Protein AF-A0A948EXM3-F1 (afdb_monomer)

Mean predicted aligned error: 10.79 Å

Structure (mmCIF, N/CA/C/O backbone):
data_AF-A0A948EXM3-F1
#
_entry.id   AF-A0A948EXM3-F1
#
loop_
_atom_site.group_PDB
_atom_site.id
_atom_site.type_symbol
_atom_site.label_atom_id
_atom_site.label_alt_id
_atom_site.label_comp_id
_atom_site.label_asym_id
_atom_site.label_entity_id
_atom_site.label_seq_id
_atom_site.pdbx_PDB_ins_code
_atom_site.Cartn_x
_atom_site.Cartn_y
_atom_site.Cartn_z
_atom_site.occupancy
_atom_site.B_iso_or_equiv
_atom_site.auth_seq_id
_atom_site.auth_comp_id
_atom_site.auth_asym_id
_atom_site.auth_atom_id
_atom_site.pdbx_PDB_model_num
ATOM 1 N N . MET A 1 1 ? -13.387 11.823 -48.754 1.00 47.78 1 MET A N 1
ATOM 2 C CA .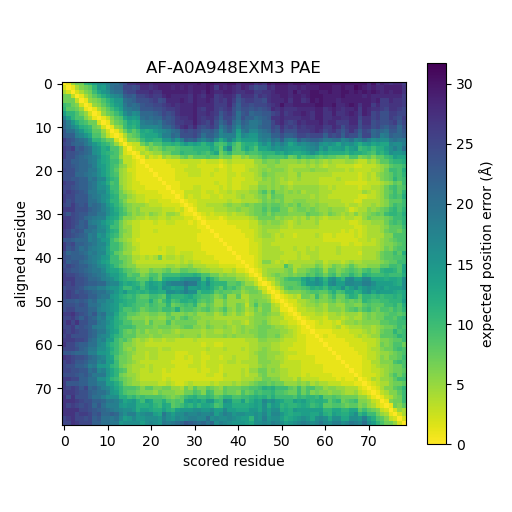 MET A 1 1 ? -12.472 10.775 -48.256 1.00 47.78 1 MET A CA 1
ATOM 3 C C . MET A 1 1 ? -12.308 11.003 -46.764 1.00 47.78 1 MET A C 1
ATOM 5 O O . MET A 1 1 ? -11.557 11.887 -46.384 1.00 47.78 1 MET A O 1
ATOM 9 N N . GLU A 1 2 ? -13.085 10.302 -45.940 1.00 54.75 2 GLU A N 1
ATOM 10 C CA . GLU A 1 2 ? -12.878 10.273 -44.486 1.00 54.75 2 GLU A CA 1
ATOM 11 C C . GLU A 1 2 ? -11.769 9.267 -44.155 1.00 54.75 2 GLU A C 1
ATOM 13 O O . GLU A 1 2 ? -11.886 8.109 -44.567 1.00 54.75 2 GLU A O 1
ATOM 18 N N . PRO A 1 3 ? -10.719 9.639 -43.407 1.00 51.72 3 PRO A N 1
ATOM 19 C CA . PRO A 1 3 ? -9.865 8.657 -42.777 1.00 51.72 3 PRO A CA 1
ATOM 20 C C . PRO A 1 3 ? -10.377 8.371 -41.362 1.00 51.72 3 PRO A C 1
ATOM 22 O O . PRO A 1 3 ? -10.206 9.162 -40.441 1.00 51.72 3 PRO A O 1
ATOM 25 N N . ALA A 1 4 ? -11.020 7.210 -41.253 1.00 49.97 4 ALA A N 1
ATOM 26 C CA . ALA A 1 4 ? -11.036 6.293 -40.120 1.00 49.97 4 ALA A CA 1
ATOM 27 C C . ALA A 1 4 ? -10.904 6.906 -38.713 1.00 49.97 4 ALA A C 1
ATOM 29 O O . ALA A 1 4 ? -9.808 7.152 -38.207 1.00 49.97 4 ALA A O 1
ATOM 30 N N . LEU A 1 5 ? -12.052 6.982 -38.039 1.00 55.06 5 LEU A N 1
ATOM 31 C CA . LEU A 1 5 ? -12.176 6.900 -36.590 1.00 55.06 5 LEU A CA 1
ATOM 32 C C . LEU A 1 5 ? -11.356 5.694 -36.092 1.00 55.06 5 LEU A C 1
ATOM 34 O O . LEU A 1 5 ? -11.799 4.547 -36.164 1.00 55.06 5 LEU A O 1
ATOM 38 N N . VAL A 1 6 ? -10.129 5.945 -35.635 1.00 62.75 6 VAL A N 1
ATOM 39 C CA . VAL A 1 6 ? -9.337 4.947 -34.918 1.00 62.75 6 VAL A CA 1
ATOM 40 C C . VAL A 1 6 ? -10.171 4.476 -33.724 1.00 62.75 6 VAL A C 1
ATOM 42 O O . VAL A 1 6 ? -10.662 5.317 -32.967 1.00 62.75 6 VAL A O 1
ATOM 45 N N . PRO A 1 7 ? -10.394 3.165 -33.535 1.00 50.66 7 PRO A N 1
ATOM 46 C CA . PRO A 1 7 ? -11.035 2.706 -32.321 1.00 50.66 7 PRO A CA 1
ATOM 47 C C . PRO A 1 7 ? -10.103 3.073 -31.167 1.00 50.66 7 PRO A C 1
ATOM 49 O O . PRO A 1 7 ? -8.987 2.561 -31.065 1.00 50.66 7 PRO A O 1
ATOM 52 N N . SER A 1 8 ? -10.555 4.011 -30.333 1.00 53.09 8 SER A N 1
ATOM 53 C CA . SER A 1 8 ? -9.955 4.333 -29.043 1.00 53.09 8 SER A CA 1
ATOM 54 C C . SER A 1 8 ? -9.548 3.028 -28.358 1.00 53.09 8 SER A C 1
ATOM 56 O O . SER A 1 8 ? -10.374 2.106 -28.335 1.00 53.09 8 SER A O 1
ATOM 58 N N . PRO A 1 9 ? -8.316 2.903 -27.825 1.00 53.84 9 PRO A N 1
ATOM 59 C CA . PRO A 1 9 ? -7.914 1.697 -27.123 1.00 53.84 9 PRO A CA 1
ATOM 60 C C . PRO A 1 9 ? -8.944 1.478 -26.029 1.00 53.84 9 PRO A C 1
ATOM 62 O O . PRO A 1 9 ? -9.140 2.326 -25.155 1.00 53.84 9 PRO A O 1
ATOM 65 N N . GLN A 1 10 ? -9.684 0.386 -26.184 1.00 47.09 10 GLN A N 1
ATOM 66 C CA . GLN A 1 10 ? -10.814 0.069 -25.346 1.00 47.09 10 GLN A CA 1
ATOM 67 C C . GLN A 1 10 ? -10.344 0.161 -23.904 1.00 47.09 10 GLN A C 1
ATOM 69 O O . GLN A 1 10 ? -9.319 -0.421 -23.541 1.00 47.09 10 GLN A O 1
ATOM 74 N N . ALA A 1 11 ? -11.059 0.948 -23.102 1.00 47.09 11 ALA A N 1
ATOM 75 C CA . ALA A 1 11 ? -10.872 0.980 -21.670 1.00 47.09 11 ALA A CA 1
ATOM 76 C C . ALA A 1 11 ? -11.208 -0.421 -21.149 1.00 47.09 11 ALA A C 1
ATOM 78 O O . ALA A 1 11 ? -12.328 -0.693 -20.727 1.00 47.09 11 ALA A O 1
ATOM 79 N N . HIS A 1 12 ? -10.233 -1.335 -21.206 1.00 47.94 12 HIS A N 1
ATOM 80 C CA . HIS A 1 12 ? -10.224 -2.511 -20.359 1.00 47.94 12 HIS A CA 1
ATOM 81 C C . HIS A 1 12 ? -10.553 -1.977 -18.964 1.00 47.94 12 HIS A C 1
ATOM 83 O O . HIS A 1 12 ? -9.897 -0.996 -18.576 1.00 47.94 12 HIS A O 1
ATOM 89 N N . PRO A 1 13 ? -11.546 -2.533 -18.237 1.00 47.84 13 PRO A N 1
ATOM 90 C CA . PRO A 1 13 ? -11.778 -2.160 -16.849 1.00 47.84 13 PRO A CA 1
ATOM 91 C C . PRO A 1 13 ? -10.419 -2.254 -16.179 1.00 47.84 13 PRO A C 1
ATOM 93 O O . PRO A 1 13 ? -9.800 -3.319 -16.125 1.00 47.84 13 PRO A O 1
ATOM 96 N N . SER A 1 14 ? -9.849 -1.081 -15.912 1.00 56.12 14 SER A N 1
ATOM 97 C CA . SER A 1 14 ? -8.401 -0.968 -15.914 1.00 56.12 14 SER A CA 1
ATOM 98 C C . SER A 1 14 ? -7.930 -1.815 -14.754 1.00 56.12 14 SER A C 1
ATOM 100 O O . SER A 1 14 ? -8.449 -1.658 -13.654 1.00 56.12 14 SER A O 1
ATOM 102 N N . LYS A 1 15 ? -6.969 -2.719 -14.960 1.00 59.38 15 LYS A N 1
ATOM 103 C CA . LYS A 1 15 ? -6.375 -3.521 -13.871 1.00 59.38 15 LYS A CA 1
ATOM 104 C C . LYS A 1 15 ? -6.036 -2.641 -12.646 1.00 59.38 15 LYS A C 1
ATOM 106 O O . LYS A 1 15 ? -6.144 -3.073 -11.504 1.00 59.38 15 LYS A O 1
ATOM 111 N N . ARG A 1 16 ? -5.743 -1.363 -12.922 1.00 62.78 16 ARG A N 1
ATOM 112 C CA . ARG A 1 16 ? -5.629 -0.228 -11.999 1.00 62.78 16 ARG A CA 1
ATOM 113 C C . ARG A 1 16 ? -6.882 0.051 -11.149 1.00 62.78 16 ARG A C 1
ATOM 115 O O . ARG A 1 16 ? -6.777 0.117 -9.935 1.00 62.78 16 ARG A O 1
ATOM 122 N N . GLY A 1 17 ? -8.061 0.193 -11.752 1.00 66.88 17 GLY A N 1
ATOM 123 C CA . GLY A 1 17 ? -9.320 0.401 -11.027 1.00 66.88 17 GLY A CA 1
ATOM 124 C C . GLY A 1 17 ? -9.670 -0.773 -10.108 1.00 66.88 17 GLY A C 1
ATOM 125 O O . GLY A 1 17 ? -10.105 -0.558 -8.981 1.00 66.88 17 GLY A O 1
ATOM 126 N N . GLY A 1 18 ? -9.384 -2.007 -10.543 1.00 80.56 18 GLY A N 1
ATOM 127 C CA . GLY A 1 18 ? -9.565 -3.204 -9.714 1.00 80.56 18 GLY A CA 1
ATOM 128 C C . GLY A 1 18 ? -8.623 -3.250 -8.506 1.00 80.56 18 GLY A C 1
ATOM 129 O O . GLY A 1 18 ? -9.066 -3.505 -7.389 1.00 80.56 18 GLY A O 1
ATOM 130 N N . LEU A 1 19 ? -7.333 -2.954 -8.700 1.00 80.31 19 LEU A N 1
ATOM 131 C CA . LEU A 1 19 ? -6.364 -2.918 -7.601 1.00 80.31 19 LEU A CA 1
ATOM 132 C C . LEU A 1 19 ? -6.638 -1.761 -6.625 1.00 80.31 19 LEU A C 1
ATOM 134 O O . LEU A 1 19 ? -6.565 -1.968 -5.417 1.00 80.31 19 LEU A O 1
ATOM 138 N N . TYR A 1 20 ? -7.0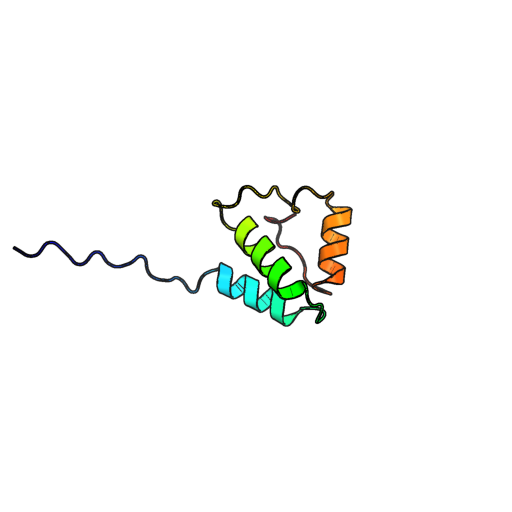17 -0.580 -7.125 1.00 84.69 20 TYR A N 1
ATOM 139 C CA . TYR A 1 20 ? -7.427 0.551 -6.287 1.00 84.69 20 TYR A CA 1
ATOM 140 C C . TYR A 1 20 ? -8.601 0.181 -5.379 1.00 84.69 20 TYR A C 1
ATOM 142 O O . TYR A 1 20 ? -8.522 0.358 -4.167 1.00 84.69 20 TYR A O 1
ATOM 150 N N . ALA A 1 21 ? -9.668 -0.380 -5.956 1.00 85.62 21 ALA A N 1
ATOM 151 C CA . ALA A 1 21 ? -10.854 -0.775 -5.207 1.00 85.62 21 ALA A CA 1
ATOM 152 C C . ALA A 1 21 ? -10.534 -1.848 -4.153 1.00 85.62 21 ALA A C 1
ATOM 154 O O . ALA A 1 21 ? -11.034 -1.775 -3.035 1.00 85.62 21 ALA A O 1
ATOM 155 N N . LEU A 1 22 ? -9.658 -2.812 -4.469 1.00 84.88 22 LEU A N 1
ATOM 156 C CA . LEU A 1 22 ? -9.220 -3.847 -3.524 1.00 84.88 22 LEU A CA 1
ATOM 157 C C . LEU A 1 22 ? -8.396 -3.299 -2.353 1.00 84.88 22 LEU A C 1
ATOM 159 O O . LEU A 1 22 ? -8.507 -3.833 -1.245 1.00 84.88 22 LEU A O 1
ATOM 163 N N . LEU A 1 23 ? -7.570 -2.279 -2.607 1.00 84.94 23 LEU A N 1
ATOM 164 C CA . LEU A 1 23 ? -6.801 -1.570 -1.585 1.00 84.94 23 LEU A CA 1
ATOM 165 C C . LEU A 1 23 ? -7.736 -0.730 -0.713 1.00 84.94 23 LEU A C 1
ATOM 167 O O . LEU A 1 23 ? -7.742 -0.892 0.500 1.00 84.94 23 LEU A O 1
ATOM 171 N N . MET A 1 24 ? -8.593 0.091 -1.321 1.00 89.06 24 MET A N 1
ATOM 172 C CA . MET A 1 24 ? -9.546 0.938 -0.595 1.00 89.06 24 MET A CA 1
ATOM 173 C C . MET A 1 24 ? -10.559 0.133 0.225 1.00 89.06 24 MET A C 1
ATOM 175 O O . MET A 1 24 ? -10.881 0.529 1.339 1.00 89.06 24 MET A O 1
ATOM 179 N N . ALA A 1 25 ? -10.990 -1.039 -0.249 1.00 87.56 25 ALA A N 1
ATOM 180 C CA . ALA A 1 25 ? -11.848 -1.944 0.522 1.00 87.56 25 ALA A CA 1
ATOM 181 C C . ALA A 1 25 ? -11.183 -2.486 1.803 1.00 87.56 25 ALA A C 1
ATOM 183 O O . ALA A 1 25 ? -11.874 -2.995 2.682 1.00 87.56 25 ALA A O 1
ATOM 184 N N . ARG A 1 26 ? -9.851 -2.414 1.900 1.00 86.06 26 ARG A N 1
ATOM 185 C CA . ARG A 1 26 ? -9.062 -2.830 3.070 1.00 86.06 26 ARG A CA 1
ATOM 186 C C . ARG A 1 26 ? -8.309 -1.670 3.715 1.00 86.06 26 ARG A C 1
ATOM 188 O O . ARG A 1 26 ? -7.424 -1.924 4.525 1.00 86.06 26 ARG A O 1
ATOM 195 N N . ALA A 1 27 ? -8.611 -0.430 3.339 1.00 89.25 27 ALA A N 1
ATOM 196 C CA . ALA A 1 27 ? -7.967 0.740 3.914 1.00 89.25 27 ALA A CA 1
ATOM 197 C C . ALA A 1 27 ? -8.222 0.789 5.427 1.00 89.25 27 ALA A C 1
ATOM 199 O O . ALA A 1 27 ? -9.330 0.515 5.891 1.00 89.25 27 ALA A O 1
ATOM 200 N N . ALA A 1 28 ? -7.198 1.145 6.197 1.00 88.19 28 ALA A N 1
ATOM 201 C CA . ALA A 1 28 ? -7.294 1.314 7.644 1.00 88.19 28 ALA A CA 1
ATOM 202 C C . ALA A 1 28 ? -8.064 2.588 8.048 1.00 88.19 28 ALA A C 1
ATOM 204 O O . ALA A 1 28 ? -8.335 2.792 9.231 1.00 88.19 28 ALA A O 1
ATOM 205 N N . GLY A 1 29 ? -8.410 3.445 7.081 1.00 87.81 29 GLY A N 1
ATOM 206 C CA . GLY A 1 29 ? -9.077 4.727 7.306 1.00 87.81 29 GLY A CA 1
ATOM 207 C C . GLY A 1 29 ? -8.098 5.848 7.659 1.00 87.81 29 GLY A C 1
ATOM 208 O O . GLY A 1 29 ? -8.496 6.863 8.228 1.00 87.81 29 GLY A O 1
ATOM 209 N N . LEU A 1 30 ? -6.810 5.673 7.351 1.00 89.06 30 LEU A N 1
ATOM 210 C CA . LEU A 1 30 ? -5.800 6.701 7.557 1.00 89.06 30 LEU A CA 1
ATOM 211 C C . LEU A 1 30 ? -5.864 7.727 6.416 1.00 89.06 30 LEU A C 1
ATOM 213 O O . LEU A 1 30 ? -6.110 7.368 5.263 1.00 89.06 30 LEU A O 1
ATOM 217 N N . PRO A 1 31 ? -5.554 9.006 6.689 1.00 86.75 31 PRO A N 1
ATOM 218 C CA . PRO A 1 31 ? -5.622 10.070 5.683 1.00 86.75 31 PRO A CA 1
ATOM 219 C C . PRO A 1 31 ? -4.725 9.821 4.458 1.00 86.75 31 PRO A C 1
ATOM 221 O O . PRO A 1 31 ? -5.004 10.325 3.374 1.00 86.75 3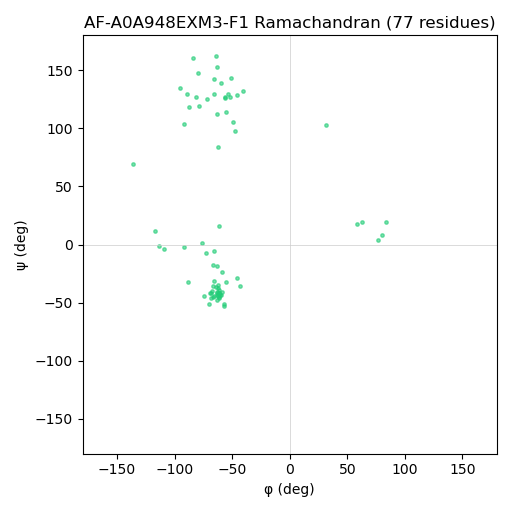1 PRO A O 1
ATOM 224 N N . ASN A 1 32 ? -3.671 9.014 4.608 1.00 88.81 32 ASN A N 1
ATOM 225 C CA . ASN A 1 32 ? -2.729 8.712 3.533 1.00 88.81 32 ASN A CA 1
ATOM 226 C C . ASN A 1 32 ? -3.096 7.457 2.724 1.00 88.81 32 ASN A C 1
ATOM 228 O O . ASN A 1 32 ? -2.378 7.149 1.777 1.00 88.81 32 ASN A O 1
ATOM 232 N N . ASP A 1 33 ? -4.171 6.734 3.055 1.00 88.56 33 ASP A N 1
ATOM 233 C CA . ASP A 1 33 ? -4.500 5.461 2.394 1.00 88.56 33 ASP A CA 1
ATOM 234 C C . ASP A 1 33 ? -4.793 5.648 0.899 1.00 88.56 33 ASP A C 1
ATOM 236 O O . ASP A 1 33 ? -4.278 4.897 0.069 1.00 88.56 33 ASP A O 1
ATOM 240 N N . ASP A 1 34 ? -5.556 6.684 0.533 1.00 87.75 34 ASP A N 1
ATOM 241 C CA . ASP A 1 34 ? -5.852 7.006 -0.871 1.00 87.75 34 ASP A CA 1
ATOM 242 C C . ASP A 1 34 ? -4.579 7.371 -1.652 1.00 87.75 34 ASP A C 1
ATOM 244 O O . ASP A 1 34 ? -4.314 6.813 -2.721 1.00 87.75 34 ASP A O 1
ATOM 248 N N . LEU A 1 35 ? -3.745 8.252 -1.088 1.00 87.88 35 LEU A N 1
ATOM 249 C CA . LEU A 1 35 ? -2.463 8.644 -1.681 1.00 87.88 35 LEU A CA 1
ATOM 250 C C . LEU A 1 35 ? -1.537 7.437 -1.859 1.00 87.88 35 LEU A C 1
ATOM 252 O O . LEU A 1 35 ? -0.921 7.271 -2.914 1.00 87.88 35 LEU A O 1
ATOM 256 N N . PHE A 1 36 ? -1.472 6.569 -0.852 1.00 87.38 36 PHE A N 1
ATOM 257 C CA . PHE A 1 36 ? -0.627 5.386 -0.871 1.00 87.38 36 PHE A CA 1
ATOM 2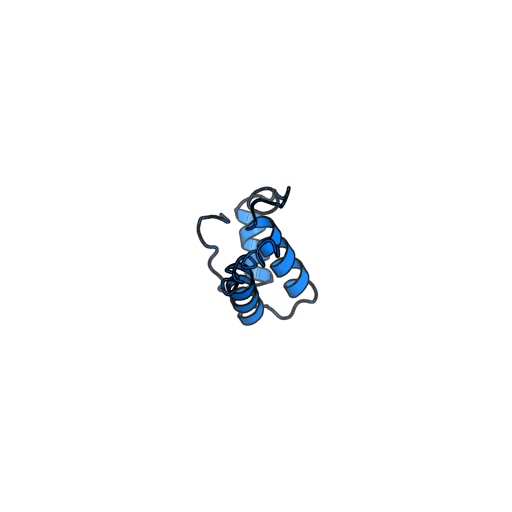58 C C . PHE A 1 36 ? -1.118 4.362 -1.904 1.00 87.38 36 PHE A C 1
ATOM 260 O O . PHE A 1 36 ? -0.314 3.849 -2.684 1.00 87.38 36 PHE A O 1
ATOM 267 N N . ALA A 1 37 ? -2.432 4.140 -2.023 1.00 87.56 37 ALA A N 1
ATOM 268 C CA . ALA A 1 37 ? -2.994 3.299 -3.080 1.00 87.56 37 ALA A CA 1
ATOM 269 C C . ALA A 1 37 ? -2.686 3.844 -4.482 1.00 87.56 37 ALA A C 1
ATOM 271 O O . ALA A 1 37 ? -2.315 3.078 -5.372 1.00 87.56 37 ALA A O 1
ATOM 272 N N . ARG A 1 38 ? -2.779 5.164 -4.687 1.00 85.19 38 ARG A N 1
ATOM 273 C CA . ARG A 1 38 ? -2.411 5.809 -5.960 1.00 85.19 38 ARG A CA 1
ATOM 274 C C . ARG A 1 38 ? -0.929 5.644 -6.285 1.00 85.19 38 ARG A C 1
ATOM 276 O O . ARG A 1 38 ? -0.602 5.352 -7.433 1.00 85.19 38 ARG A O 1
ATOM 283 N N . MET A 1 39 ? -0.037 5.767 -5.298 1.00 84.69 39 MET A N 1
ATOM 284 C CA . MET A 1 39 ? 1.397 5.513 -5.493 1.00 84.69 39 MET A CA 1
ATOM 285 C C . MET A 1 39 ? 1.668 4.066 -5.912 1.00 84.69 39 MET A C 1
ATOM 287 O O . MET A 1 39 ? 2.408 3.842 -6.871 1.00 84.69 39 MET A O 1
ATOM 291 N N . LEU A 1 40 ? 1.027 3.091 -5.257 1.00 81.81 40 LEU A N 1
ATOM 292 C CA . LEU A 1 40 ? 1.143 1.674 -5.618 1.00 81.81 40 L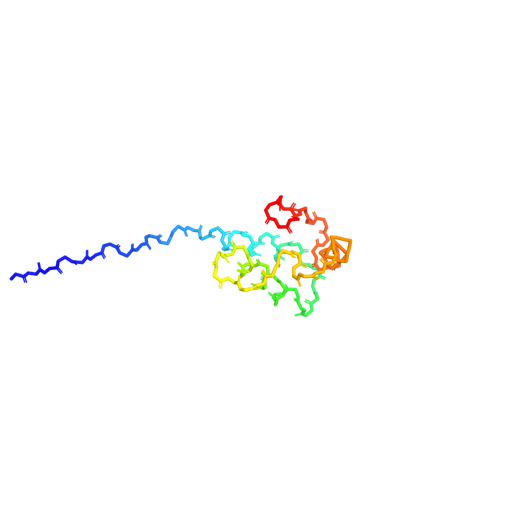EU A CA 1
ATOM 293 C C . LEU A 1 40 ? 0.640 1.415 -7.042 1.00 81.81 40 LEU A C 1
ATOM 295 O O . LEU A 1 40 ? 1.291 0.723 -7.821 1.00 81.81 40 LEU A O 1
ATOM 299 N N . LEU A 1 41 ? -0.481 2.021 -7.431 1.00 81.75 41 LEU A N 1
ATOM 300 C CA . LEU A 1 41 ? -1.025 1.905 -8.787 1.00 81.75 41 LEU A CA 1
ATOM 301 C C . LEU A 1 41 ? -0.102 2.491 -9.848 1.00 81.75 41 LEU A C 1
ATOM 303 O O . LEU A 1 41 ? 0.081 1.885 -10.911 1.00 81.75 41 LEU A O 1
ATOM 307 N N . SER A 1 42 ? 0.493 3.645 -9.556 1.00 79.50 42 SER A N 1
ATOM 308 C CA . SER A 1 42 ? 1.506 4.240 -10.416 1.00 79.50 42 SER A CA 1
ATOM 309 C C . SER A 1 42 ? 2.711 3.314 -10.537 1.00 79.50 42 SER A C 1
ATOM 311 O O . SER A 1 42 ? 3.112 3.034 -11.658 1.00 79.50 42 SER A O 1
ATOM 313 N N . GLN A 1 43 ? 3.222 2.746 -9.439 1.00 78.94 43 GLN A N 1
ATOM 314 C CA . GLN A 1 43 ? 4.324 1.773 -9.473 1.00 78.94 43 GLN A CA 1
ATOM 315 C C . GLN A 1 43 ? 3.993 0.530 -10.321 1.00 78.94 43 GLN A C 1
ATOM 317 O O . GLN A 1 43 ? 4.827 0.077 -11.097 1.00 78.94 43 GLN A O 1
ATOM 322 N N . THR A 1 44 ? 2.766 0.001 -10.239 1.00 72.81 44 THR A N 1
ATOM 323 C CA . THR A 1 44 ? 2.349 -1.170 -11.046 1.00 72.81 44 THR A CA 1
ATOM 324 C C . THR A 1 44 ? 2.285 -0.880 -12.547 1.00 72.81 44 THR A C 1
ATOM 326 O O . THR A 1 44 ? 2.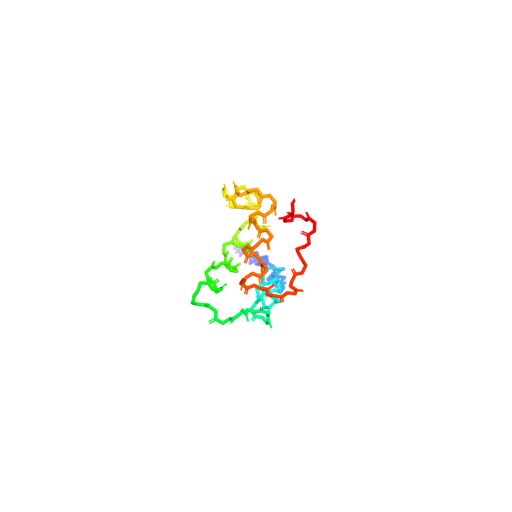224 -1.793 -13.373 1.00 72.81 44 THR A O 1
ATOM 329 N N . SER A 1 45 ? 2.245 0.400 -12.909 1.00 69.00 45 SER A N 1
ATOM 330 C CA . SER A 1 45 ? 2.281 0.847 -14.288 1.00 69.00 45 SER A CA 1
ATOM 331 C C . SER A 1 45 ? 3.738 1.043 -14.681 1.00 69.00 45 SER A C 1
ATOM 333 O O . SER A 1 45 ? 4.450 1.782 -14.013 1.00 69.00 45 SER A O 1
ATOM 335 N N . ALA A 1 46 ? 4.168 0.473 -15.809 1.00 61.91 46 ALA A N 1
ATOM 336 C CA . ALA A 1 46 ? 5.525 0.619 -16.365 1.00 61.91 46 ALA A CA 1
ATOM 337 C C . ALA A 1 46 ? 5.934 2.073 -16.735 1.00 61.91 46 ALA A C 1
ATOM 339 O O . ALA A 1 46 ? 6.864 2.288 -17.501 1.00 61.91 46 ALA A O 1
ATOM 340 N N . GLN A 1 47 ? 5.202 3.071 -16.236 1.00 61.59 47 GLN A N 1
ATOM 341 C CA . GLN A 1 47 ? 5.386 4.508 -16.426 1.00 61.59 47 GLN A CA 1
ATOM 342 C C . GLN A 1 47 ? 5.889 5.211 -15.155 1.00 61.59 47 GLN A C 1
ATOM 344 O O . GLN A 1 47 ? 6.126 6.414 -15.188 1.00 61.59 47 GLN A O 1
ATOM 349 N N . SER A 1 48 ? 6.021 4.503 -14.030 1.00 65.81 48 SER A N 1
ATOM 350 C CA . SER A 1 48 ? 6.526 5.097 -12.795 1.00 65.81 48 SER A CA 1
ATOM 351 C C . SER A 1 48 ? 8.020 4.855 -12.635 1.00 65.81 48 SER A C 1
ATOM 353 O O . SER A 1 48 ? 8.498 3.737 -12.800 1.00 65.81 48 SER A O 1
ATOM 355 N N . ALA A 1 49 ? 8.746 5.906 -12.256 1.00 71.88 49 ALA A N 1
ATOM 356 C CA . ALA A 1 49 ? 10.152 5.829 -11.865 1.00 71.88 49 ALA A CA 1
ATOM 357 C C . ALA A 1 49 ? 10.345 5.254 -10.446 1.00 71.88 49 ALA A C 1
ATOM 359 O O . ALA A 1 49 ? 11.471 5.191 -9.955 1.00 71.88 49 ALA A O 1
ATOM 360 N N . LEU A 1 50 ? 9.256 4.878 -9.761 1.00 69.44 50 LEU A N 1
ATOM 361 C CA . LEU A 1 50 ? 9.326 4.321 -8.416 1.00 69.44 50 LEU A CA 1
ATOM 362 C C . LEU A 1 50 ? 9.896 2.895 -8.451 1.00 69.44 50 LEU A C 1
ATOM 364 O O . LEU A 1 50 ? 9.319 2.033 -9.119 1.00 69.44 50 LEU A O 1
ATOM 368 N N . PRO A 1 51 ? 10.971 2.615 -7.694 1.00 70.25 51 PRO A N 1
ATOM 369 C CA . PRO A 1 51 ? 11.484 1.261 -7.554 1.00 70.25 51 PRO A CA 1
ATOM 370 C C . PRO A 1 51 ? 10.468 0.343 -6.858 1.00 70.25 51 PRO A C 1
ATOM 372 O O . PRO A 1 51 ? 9.530 0.799 -6.186 1.00 70.25 51 PRO A O 1
ATOM 375 N N . ALA A 1 52 ? 10.665 -0.970 -7.008 1.00 72.25 52 ALA A N 1
ATOM 376 C CA . ALA A 1 52 ? 9.910 -1.983 -6.270 1.00 72.25 52 ALA A CA 1
ATOM 377 C C . ALA A 1 52 ? 9.942 -1.686 -4.758 1.00 72.25 52 ALA A C 1
ATOM 379 O 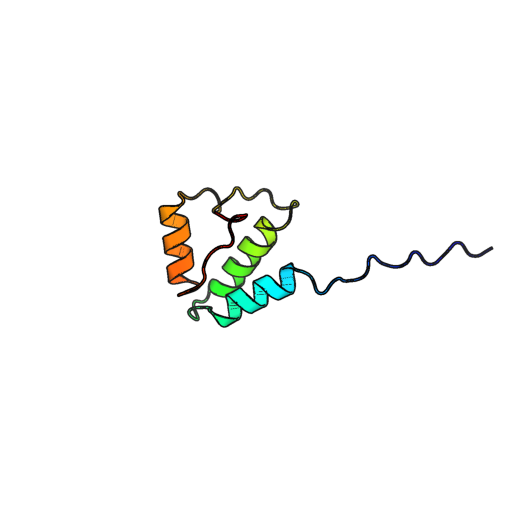O . ALA A 1 52 ? 10.919 -1.136 -4.243 1.00 72.25 52 ALA A O 1
ATOM 380 N N . GLY A 1 53 ? 8.833 -1.948 -4.060 1.00 74.31 53 GLY A N 1
ATOM 381 C CA . GLY A 1 53 ? 8.694 -1.613 -2.637 1.00 74.31 53 GLY A CA 1
ATOM 382 C C . GLY A 1 53 ? 8.875 -0.125 -2.288 1.00 74.31 53 GLY A C 1
ATOM 383 O O . GLY A 1 53 ? 9.119 0.195 -1.129 1.00 74.31 53 GLY A O 1
ATOM 384 N N . LEU A 1 54 ? 8.788 0.789 -3.269 1.00 78.69 54 LEU A N 1
ATOM 385 C CA . LEU A 1 54 ? 9.059 2.232 -3.129 1.00 78.69 54 LEU A CA 1
ATOM 386 C C . LEU A 1 54 ? 10.509 2.556 -2.726 1.00 78.69 54 LEU A C 1
ATOM 388 O O . LEU A 1 54 ? 10.782 3.646 -2.230 1.00 78.69 54 LEU A O 1
ATOM 392 N N . GLY A 1 55 ? 11.439 1.618 -2.935 1.00 79.50 55 GLY A N 1
ATOM 393 C CA . GLY A 1 55 ? 12.841 1.771 -2.531 1.00 79.50 55 GLY A CA 1
ATOM 394 C C . GLY A 1 55 ? 13.078 1.493 -1.047 1.00 79.50 55 GLY A C 1
ATOM 395 O O . GLY A 1 55 ? 14.174 1.729 -0.546 1.00 79.50 55 GLY A O 1
ATOM 396 N N . LEU A 1 56 ? 12.059 0.989 -0.350 1.00 82.69 56 LEU A N 1
ATOM 397 C CA . LEU A 1 56 ? 12.174 0.491 1.011 1.00 82.69 56 LEU A CA 1
ATOM 398 C C . LEU A 1 56 ? 12.654 -0.958 1.010 1.00 82.69 56 LEU A C 1
ATOM 400 O O . LEU A 1 56 ? 12.506 -1.691 0.029 1.00 82.69 56 LEU A O 1
ATOM 404 N N . THR A 1 57 ? 13.173 -1.401 2.154 1.00 84.25 57 THR A N 1
ATOM 405 C CA . THR A 1 57 ? 13.398 -2.829 2.369 1.00 84.25 57 THR A CA 1
ATOM 406 C C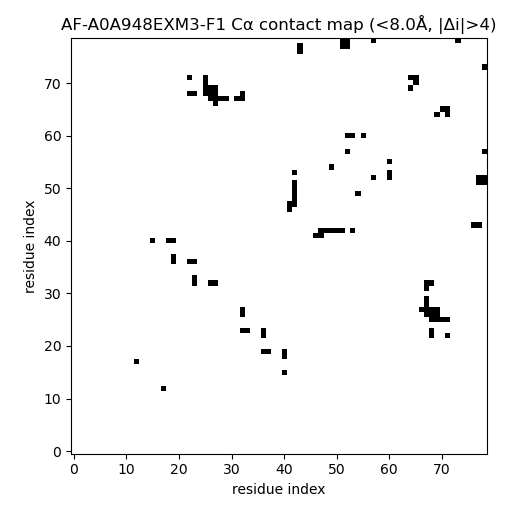 . THR A 1 57 ? 12.060 -3.575 2.337 1.00 84.25 57 THR A C 1
ATOM 408 O O . THR A 1 57 ? 11.013 -3.030 2.700 1.00 84.25 57 THR A O 1
ATOM 411 N N . ALA A 1 58 ? 12.080 -4.855 1.957 1.00 80.31 58 ALA A N 1
ATOM 412 C CA . ALA A 1 58 ? 10.870 -5.680 1.937 1.00 80.31 58 ALA A CA 1
ATOM 413 C C . ALA A 1 58 ? 10.153 -5.719 3.307 1.00 80.31 58 ALA A C 1
ATOM 415 O O . ALA A 1 58 ? 8.925 -5.795 3.370 1.00 80.31 58 ALA A O 1
ATOM 416 N N . GLY A 1 59 ? 10.907 -5.632 4.411 1.00 83.38 59 GLY A N 1
ATOM 417 C CA . GLY A 1 59 ? 10.363 -5.584 5.770 1.00 83.38 59 GLY A CA 1
ATOM 418 C C . GLY A 1 59 ? 9.614 -4.285 6.074 1.00 83.38 59 GLY A C 1
ATOM 419 O O . GLY A 1 59 ? 8.488 -4.326 6.583 1.00 83.38 59 GLY A O 1
ATOM 420 N N . ASP A 1 60 ? 10.199 -3.144 5.713 1.00 85.69 60 ASP A N 1
ATOM 421 C CA . ASP A 1 60 ? 9.600 -1.824 5.945 1.00 85.69 60 ASP A CA 1
ATOM 422 C C . ASP A 1 60 ? 8.374 -1.608 5.061 1.00 85.69 60 ASP A C 1
ATOM 424 O O . ASP A 1 60 ? 7.323 -1.163 5.529 1.00 85.69 60 ASP A O 1
ATOM 428 N N . PHE A 1 61 ? 8.465 -2.020 3.796 1.00 84.12 61 PHE A N 1
ATOM 429 C CA . PHE A 1 61 ? 7.342 -1.977 2.871 1.00 84.12 61 PHE A CA 1
ATOM 430 C C . PHE A 1 61 ? 6.170 -2.837 3.359 1.00 84.12 61 PHE A C 1
ATOM 432 O O . PHE A 1 61 ? 5.021 -2.388 3.365 1.00 84.12 61 PHE A O 1
ATOM 439 N N . ARG A 1 62 ? 6.447 -4.0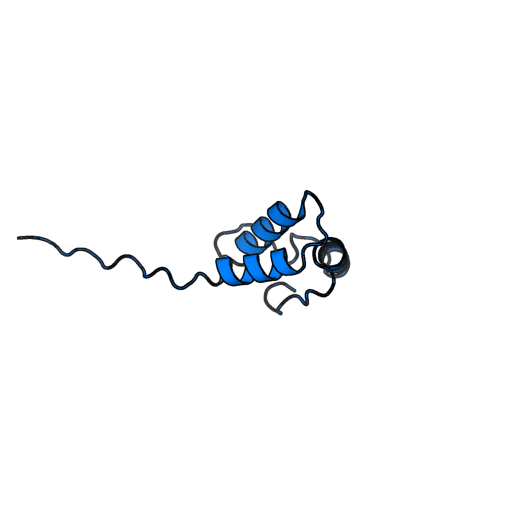48 3.862 1.00 84.12 62 ARG A N 1
ATOM 440 C CA . ARG A 1 62 ? 5.417 -4.918 4.448 1.00 84.12 62 ARG A CA 1
ATOM 441 C C . ARG A 1 62 ? 4.789 -4.306 5.700 1.00 84.12 62 ARG A C 1
ATOM 443 O O . ARG A 1 62 ? 3.586 -4.453 5.900 1.00 84.12 62 ARG A O 1
ATOM 450 N N . THR A 1 63 ? 5.572 -3.606 6.518 1.00 87.38 63 THR A N 1
ATOM 451 C CA . THR A 1 63 ? 5.073 -2.910 7.714 1.00 87.38 63 THR A CA 1
ATOM 452 C C . THR A 1 63 ? 4.136 -1.763 7.338 1.00 87.38 63 THR A C 1
ATOM 454 O O . THR A 1 63 ? 3.049 -1.648 7.906 1.00 87.38 63 THR A O 1
ATOM 457 N N . LEU A 1 64 ? 4.494 -0.962 6.329 1.00 87.69 64 LEU A N 1
ATOM 458 C CA . LEU A 1 64 ? 3.611 0.078 5.792 1.00 87.69 64 LEU A CA 1
ATOM 459 C C . LEU A 1 64 ? 2.330 -0.509 5.203 1.00 87.69 64 LEU A C 1
ATOM 461 O O . LEU A 1 64 ? 1.239 -0.019 5.490 1.00 87.69 64 LEU A O 1
ATOM 465 N N . MET A 1 65 ? 2.441 -1.588 4.429 1.00 87.00 65 MET A N 1
ATOM 466 C CA . MET A 1 65 ? 1.276 -2.272 3.871 1.00 87.00 65 MET A CA 1
ATOM 467 C C . MET A 1 65 ? 0.358 -2.816 4.965 1.00 87.00 65 MET A C 1
ATOM 469 O O . MET A 1 65 ? -0.848 -2.633 4.871 1.00 87.00 65 MET A O 1
ATOM 473 N N . ALA A 1 66 ? 0.900 -3.400 6.035 1.00 88.06 66 ALA A N 1
ATOM 474 C CA . ALA A 1 66 ? 0.103 -3.881 7.162 1.00 88.06 66 ALA A CA 1
ATOM 475 C C . ALA A 1 66 ? -0.590 -2.747 7.938 1.00 88.06 66 ALA A C 1
ATOM 477 O O . ALA A 1 66 ? -1.683 -2.953 8.462 1.00 88.06 66 ALA A O 1
ATOM 478 N N . ARG A 1 67 ? 0.027 -1.559 8.001 1.00 88.31 67 ARG A N 1
ATOM 479 C CA . ARG A 1 67 ? -0.533 -0.377 8.670 1.00 88.31 67 ARG A CA 1
ATOM 480 C C . ARG A 1 67 ? -1.670 0.270 7.878 1.00 88.31 67 ARG A C 1
ATOM 482 O O . ARG A 1 67 ? -2.666 0.655 8.476 1.00 88.31 67 ARG A O 1
ATOM 489 N N . HIS A 1 68 ? -1.493 0.426 6.568 1.00 87.50 68 HIS A N 1
ATOM 490 C CA . HIS A 1 68 ? -2.448 1.117 5.693 1.00 87.50 68 HIS A CA 1
ATOM 491 C C . HIS A 1 68 ? -3.524 0.181 5.131 1.00 87.50 68 HIS A C 1
ATOM 493 O O . HIS A 1 68 ? -4.660 0.593 4.920 1.00 87.50 68 HIS A O 1
ATOM 499 N N . PHE A 1 69 ? -3.176 -1.087 4.909 1.00 88.06 69 PHE A N 1
ATOM 500 C CA . PHE A 1 69 ? -4.037 -2.090 4.286 1.00 88.06 69 PHE A CA 1
ATOM 501 C C . PHE A 1 69 ? -3.968 -3.425 5.041 1.00 88.06 69 PHE A C 1
ATOM 503 O O . PHE A 1 69 ? -3.411 -4.413 4.536 1.00 88.06 69 PHE A O 1
ATOM 510 N N . PRO A 1 70 ? -4.505 -3.484 6.272 1.00 84.88 70 PRO A N 1
ATOM 511 C CA . PRO A 1 70 ? -4.487 -4.696 7.078 1.00 84.88 70 PRO A CA 1
ATOM 512 C C . PRO A 1 70 ? -5.082 -5.893 6.319 1.00 84.88 70 PRO A C 1
ATOM 514 O O . PRO A 1 70 ? -6.166 -5.838 5.739 1.00 84.88 70 PRO A O 1
ATOM 517 N N . GLY A 1 71 ? -4.342 -7.004 6.305 1.00 79.06 71 GLY A N 1
ATOM 518 C CA . GLY A 1 71 ? -4.767 -8.247 5.653 1.00 79.06 71 GLY A CA 1
ATOM 519 C C . GLY A 1 71 ? -4.641 -8.268 4.124 1.00 79.06 71 GLY A C 1
ATOM 520 O O . GLY A 1 71 ? -5.017 -9.266 3.506 1.00 79.06 71 GLY A O 1
ATOM 521 N N . PHE A 1 72 ? -4.098 -7.224 3.489 1.00 79.56 72 PHE A N 1
ATOM 522 C CA . PHE A 1 72 ? -3.790 -7.259 2.060 1.00 79.56 72 PHE A CA 1
ATOM 523 C C . PHE A 1 72 ? -2.483 -8.026 1.806 1.00 79.56 72 PHE A C 1
ATOM 525 O O . PHE A 1 72 ? -1.415 -7.650 2.289 1.00 79.56 72 PHE A O 1
ATOM 532 N N . ARG A 1 73 ? -2.552 -9.121 1.037 1.00 70.38 73 ARG A N 1
ATOM 533 C CA . ARG A 1 73 ? -1.353 -9.812 0.545 1.00 70.38 73 ARG A CA 1
ATOM 534 C C . ARG A 1 73 ? -0.920 -9.188 -0.773 1.00 70.38 73 ARG A C 1
ATOM 536 O O . ARG A 1 73 ? -1.657 -9.243 -1.755 1.00 70.38 73 ARG A O 1
ATOM 543 N N . LEU A 1 74 ? 0.288 -8.634 -0.782 1.00 65.62 74 LEU A N 1
ATOM 544 C CA . LEU A 1 74 ? 0.933 -8.141 -1.991 1.00 65.62 74 LEU A CA 1
ATOM 545 C C . LEU A 1 74 ? 1.025 -9.258 -3.043 1.00 65.62 74 LEU A C 1
ATOM 547 O O . LEU A 1 74 ? 1.555 -10.332 -2.739 1.00 65.62 74 LEU A O 1
ATOM 551 N N . PRO A 1 75 ? 0.530 -9.038 -4.271 1.00 60.03 75 PRO A N 1
ATOM 552 C CA . PRO A 1 75 ? 0.835 -9.925 -5.380 1.00 60.03 75 PRO A CA 1
ATOM 553 C C . PRO A 1 75 ? 2.336 -9.843 -5.709 1.00 60.03 75 PRO A C 1
ATOM 555 O O . PRO A 1 75 ? 2.918 -8.762 -5.691 1.00 60.03 75 PRO A O 1
ATOM 558 N N . ALA A 1 76 ? 2.940 -10.985 -6.056 1.00 54.28 76 ALA A N 1
ATOM 559 C CA . ALA A 1 76 ? 4.369 -11.148 -6.359 1.00 54.28 76 ALA A CA 1
ATOM 560 C C . ALA A 1 76 ? 5.042 -10.062 -7.236 1.00 54.28 76 ALA A C 1
ATOM 562 O O . ALA A 1 76 ? 6.191 -9.753 -6.954 1.00 54.28 76 ALA A O 1
ATOM 563 N N . PRO A 1 77 ? 4.401 -9.434 -8.249 1.00 53.81 77 PRO A N 1
ATOM 564 C CA . PRO A 1 77 ? 5.033 -8.344 -9.008 1.00 53.81 77 PRO A CA 1
ATOM 565 C C . PRO A 1 77 ? 5.314 -7.054 -8.211 1.00 53.81 77 PRO A C 1
ATOM 567 O O . PRO A 1 77 ? 5.881 -6.126 -8.776 1.00 53.81 77 PRO A O 1
ATOM 570 N N . LEU A 1 78 ? 4.882 -6.962 -6.949 1.00 53.38 78 LEU A N 1
ATOM 571 C CA . LEU A 1 78 ? 5.076 -5.800 -6.072 1.00 53.38 78 LEU A CA 1
ATOM 572 C C . LEU A 1 78 ? 5.997 -6.088 -4.875 1.00 53.38 78 LEU A C 1
ATOM 574 O O . LEU A 1 78 ? 6.199 -5.193 -4.052 1.00 53.38 78 LEU A O 1
ATOM 578 N N . ALA A 1 79 ? 6.486 -7.327 -4.753 1.00 48.09 79 ALA A N 1
ATOM 579 C CA . ALA A 1 79 ? 7.338 -7.801 -3.664 1.00 48.09 79 ALA A CA 1
ATOM 580 C C . ALA A 1 79 ? 8.821 -7.793 -4.053 1.00 48.09 79 ALA A C 1
ATOM 582 O O . ALA A 1 79 ? 9.118 -8.050 -5.241 1.00 48.09 79 ALA A O 1
#

Nearest PDB structures (foldseek):
  2q1z-assembly1_A  TM=3.835E-01  e=9.475E+00  Cereibacter sphaeroides 2.4.1

Sequence (79 aa):
MEPALVPSPQAHPSKRGGLYALLMARAAGLPNDDLFARMLLSQTSAQSALPAGLGLTAGDFRTLMARHFPGFRLPAPLA

pLDDT: mean 73.85, std 14.26, range [47.09, 89.25]

Solvent-accessible surface area (backbone atoms only — not comparable to full-atom values): 4941 Å² total; per-residue (Å²): 137,85,84,72,86,72,80,68,81,74,81,60,84,42,72,56,60,55,51,42,51,59,43,61,75,31,43,64,78,52,93,57,38,65,61,50,43,52,50,52,48,41,45,76,34,99,81,40,91,55,50,72,47,73,72,43,55,72,68,58,36,50,51,52,43,48,62,38,22,53,88,68,78,79,58,72,97,56,108

Radius of gyration: 16.15 Å; Cα contacts (8 Å, |Δi|>4): 56; chains: 1; bounding box: 26×22×57 Å

Secondary structure (DSSP, 8-state):
--------------HHHHHHHHHHTT--S-TTHHHHHHHHHHHHSTT--PPGGGGS-HHHHHHHHHHHSTTPPPPGGG-

Foldseek 3Di:
DDPDPDPDPPPPVPVLVVQLVLQVVQFPPDPCSNVVSVVLSLVVDPNDPQDQLSPDDPVVSVVVCCNGGNPDDDDPVRD